Protein AF-D5BIZ2-F1 (afdb_monomer)

pLDDT: mean 86.58, std 15.24, range [35.59, 98.12]

Organism: Zunongwangia profunda (strain DSM 18752 / CCTCC AB 206139 / SM-A87) (NCBI:txid655815)

Structure (mmCIF, N/CA/C/O backbone):
data_AF-D5BIZ2-F1
#
_entry.id   AF-D5BIZ2-F1
#
loop_
_atom_site.group_PDB
_atom_site.id
_atom_site.type_symbol
_atom_site.label_atom_id
_atom_site.label_alt_id
_atom_site.label_comp_i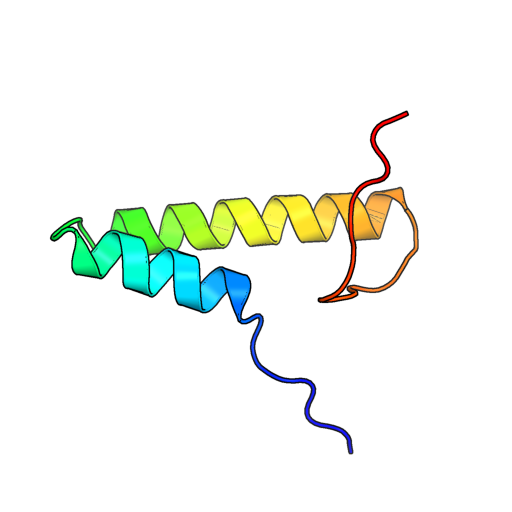d
_atom_site.label_asym_id
_atom_site.label_entity_id
_atom_site.label_seq_id
_atom_site.pdbx_PDB_ins_code
_atom_site.Cartn_x
_atom_site.Cartn_y
_atom_site.Cartn_z
_atom_site.occupancy
_atom_site.B_iso_or_equiv
_atom_site.auth_seq_id
_atom_site.auth_comp_id
_atom_site.auth_asym_id
_atom_site.auth_atom_id
_atom_site.pdbx_PDB_model_num
ATOM 1 N N . MET A 1 1 ? -6.689 -4.361 -24.318 1.00 35.59 1 MET A N 1
ATOM 2 C CA . MET A 1 1 ? -6.506 -3.552 -23.092 1.00 35.59 1 MET A CA 1
ATOM 3 C C . MET A 1 1 ? -6.532 -4.491 -21.897 1.00 35.59 1 MET A C 1
ATOM 5 O O . MET A 1 1 ? -7.607 -4.893 -21.474 1.00 35.59 1 MET A O 1
ATOM 9 N N . HIS A 1 2 ? -5.368 -4.915 -21.405 1.00 42.22 2 HIS A N 1
ATOM 10 C CA . HIS A 1 2 ? -5.296 -5.686 -20.166 1.00 42.22 2 HIS A CA 1
ATOM 11 C C . HIS A 1 2 ? -5.454 -4.713 -18.995 1.00 42.22 2 HIS A C 1
ATOM 13 O O . HIS A 1 2 ? -4.527 -3.977 -18.673 1.00 42.22 2 HIS A O 1
ATOM 19 N N . PHE A 1 3 ? -6.645 -4.672 -18.394 1.00 45.78 3 PHE A N 1
ATOM 20 C CA . PHE A 1 3 ? -6.826 -4.103 -17.061 1.00 45.78 3 PHE A CA 1
ATOM 21 C C . PHE A 1 3 ? -5.984 -4.953 -16.107 1.00 45.78 3 PHE A C 1
ATOM 23 O O . PHE A 1 3 ? -6.385 -6.061 -15.755 1.00 45.78 3 PHE A O 1
ATOM 30 N N . GLN A 1 4 ? -4.783 -4.490 -15.752 1.00 54.62 4 GLN A N 1
ATOM 31 C CA . GLN A 1 4 ? -4.037 -5.157 -14.696 1.00 54.62 4 GLN A CA 1
ATOM 32 C C . GLN A 1 4 ? -4.748 -4.922 -13.358 1.00 54.62 4 GLN A C 1
ATOM 34 O O . GLN A 1 4 ? -5.209 -3.808 -13.084 1.00 54.62 4 GLN A O 1
ATOM 39 N N . PRO A 1 5 ? -4.916 -5.990 -12.567 1.00 55.91 5 PRO A N 1
ATOM 40 C CA . PRO A 1 5 ? -5.777 -5.993 -11.406 1.00 55.91 5 PRO A CA 1
ATOM 41 C C . PRO A 1 5 ? -5.196 -5.090 -10.320 1.00 55.91 5 PRO A C 1
ATOM 43 O O . PRO A 1 5 ? -3.989 -4.954 -10.149 1.00 55.91 5 PRO A O 1
ATOM 46 N N . VAL A 1 6 ? -6.107 -4.455 -9.593 1.00 61.06 6 VAL A 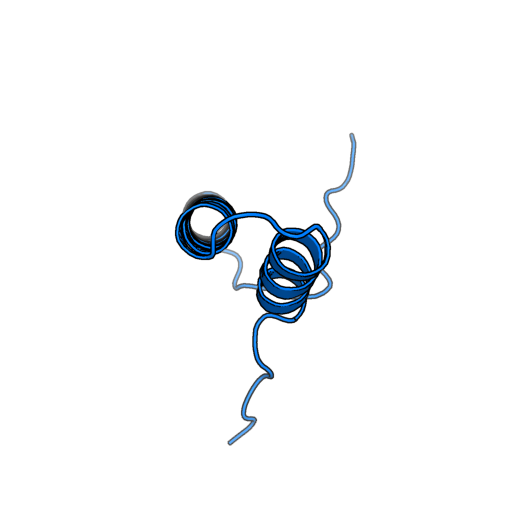N 1
ATOM 47 C CA . VAL A 1 6 ? -5.913 -3.809 -8.291 1.00 61.06 6 VAL A CA 1
ATOM 48 C C . VAL A 1 6 ? -4.731 -4.417 -7.519 1.00 61.06 6 VAL A C 1
ATOM 50 O O . VAL A 1 6 ? -4.727 -5.626 -7.327 1.00 61.06 6 VAL A O 1
ATOM 53 N N . ASN A 1 7 ? -3.788 -3.597 -7.020 1.00 77.88 7 ASN A N 1
ATOM 54 C CA . ASN A 1 7 ? -2.684 -4.033 -6.143 1.00 77.88 7 ASN A CA 1
ATOM 55 C C . ASN A 1 7 ? -3.258 -4.796 -4.937 1.00 77.88 7 ASN A C 1
ATOM 57 O O . ASN A 1 7 ? -3.678 -4.195 -3.936 1.00 77.88 7 ASN A O 1
ATOM 61 N N . LYS A 1 8 ? -3.317 -6.126 -5.060 1.00 85.56 8 LYS A N 1
ATOM 62 C CA . LYS A 1 8 ? -4.031 -7.010 -4.137 1.00 85.56 8 LYS A CA 1
ATOM 63 C C . LYS A 1 8 ? -3.456 -6.878 -2.739 1.00 85.56 8 LYS A C 1
ATOM 65 O O . LYS A 1 8 ? -4.192 -6.757 -1.765 1.00 85.56 8 LYS A O 1
ATOM 70 N N . ALA A 1 9 ? -2.137 -6.746 -2.658 1.00 88.50 9 ALA A N 1
ATOM 71 C CA . ALA A 1 9 ? -1.431 -6.592 -1.403 1.00 88.50 9 ALA A CA 1
ATOM 72 C C . ALA A 1 9 ? -1.762 -5.273 -0.672 1.00 88.50 9 ALA A C 1
ATOM 74 O O . ALA A 1 9 ? -1.712 -5.231 0.557 1.00 88.50 9 ALA A O 1
ATOM 75 N N . CYS A 1 10 ? -2.098 -4.187 -1.378 1.00 91.94 10 CYS A N 1
ATOM 76 C CA . CYS A 1 10 ? -2.605 -2.960 -0.751 1.00 91.94 10 C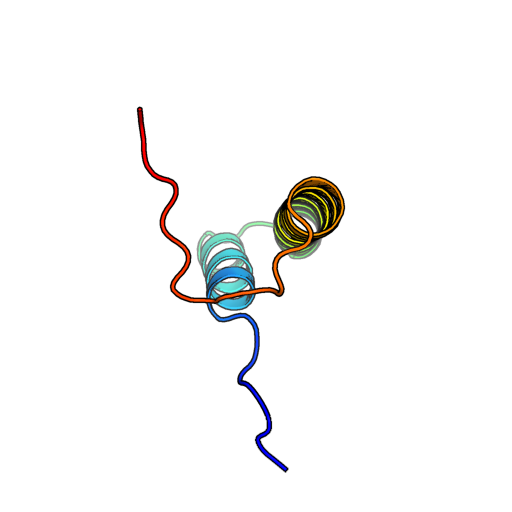YS A CA 1
ATOM 77 C C . CYS A 1 10 ? -4.026 -3.146 -0.205 1.00 91.94 10 CYS A C 1
ATOM 79 O O . CYS A 1 10 ? -4.312 -2.711 0.913 1.00 91.94 10 CYS A O 1
ATOM 81 N N . ARG A 1 11 ? -4.897 -3.832 -0.955 1.00 91.94 11 ARG A N 1
ATOM 82 C CA . ARG A 1 11 ? -6.260 -4.158 -0.510 1.00 91.94 11 ARG A CA 1
ATOM 83 C C . ARG A 1 11 ? -6.250 -5.047 0.735 1.00 91.94 11 ARG A C 1
ATOM 85 O O . ARG A 1 11 ? -6.895 -4.714 1.724 1.00 91.94 11 ARG A O 1
ATOM 92 N N . GLU A 1 12 ? -5.450 -6.107 0.725 1.00 94.19 12 GLU A N 1
ATOM 93 C CA . GLU A 1 12 ? -5.299 -7.034 1.852 1.00 94.19 12 GLU A CA 1
ATOM 94 C C . GLU A 1 12 ? -4.796 -6.328 3.120 1.00 94.19 12 GLU A C 1
ATOM 96 O O . GLU A 1 12 ? -5.260 -6.615 4.223 1.00 94.19 12 GLU A O 1
ATOM 101 N N . ILE A 1 13 ? -3.877 -5.361 2.993 1.00 94.75 13 ILE A N 1
ATOM 102 C CA . ILE A 1 13 ? -3.414 -4.559 4.138 1.00 94.75 13 ILE A CA 1
ATOM 103 C C . ILE A 1 13 ? -4.559 -3.749 4.739 1.00 94.75 13 ILE A C 1
ATOM 105 O O . ILE A 1 13 ? -4.706 -3.731 5.964 1.00 94.75 13 ILE A O 1
ATOM 109 N N . TYR A 1 14 ? -5.360 -3.092 3.898 1.00 96.75 14 TYR A N 1
ATOM 110 C CA . TYR A 1 14 ? -6.503 -2.311 4.356 1.00 96.75 14 TYR A CA 1
ATOM 111 C C . TYR A 1 14 ? -7.522 -3.197 5.078 1.00 96.75 14 TYR A C 1
ATOM 113 O O . TYR A 1 14 ? -7.856 -2.934 6.236 1.00 96.75 14 TYR A O 1
ATOM 121 N N . GLU A 1 15 ? -7.956 -4.277 4.424 1.00 97.00 15 GLU A N 1
ATOM 122 C CA . GLU A 1 15 ? -8.946 -5.221 4.952 1.00 97.00 15 GLU A CA 1
ATOM 123 C C . GLU A 1 15 ? -8.467 -5.853 6.264 1.00 97.00 15 GLU A C 1
ATOM 125 O O . GLU A 1 15 ? -9.224 -5.909 7.230 1.00 97.00 15 GLU A O 1
ATOM 130 N N . ARG A 1 16 ? -7.183 -6.219 6.372 1.00 97.75 16 ARG A N 1
ATOM 131 C CA . ARG A 1 16 ? -6.603 -6.767 7.607 1.00 97.75 16 ARG A CA 1
ATOM 132 C C . ARG A 1 16 ? -6.599 -5.768 8.762 1.00 97.75 16 ARG A C 1
ATOM 134 O O . ARG A 1 16 ? -6.814 -6.160 9.906 1.00 97.75 16 ARG A O 1
ATOM 141 N N . ILE A 1 17 ? -6.284 -4.497 8.510 1.00 97.81 17 ILE A N 1
ATOM 142 C CA . ILE A 1 17 ? -6.233 -3.474 9.568 1.00 97.81 17 ILE A CA 1
ATOM 143 C C . ILE A 1 17 ? -7.648 -3.140 10.044 1.00 97.81 17 ILE A C 1
ATOM 145 O O . ILE A 1 17 ? -7.893 -3.107 11.251 1.00 97.81 17 ILE A O 1
ATOM 149 N N . VAL A 1 18 ? -8.584 -2.951 9.113 1.00 97.94 18 VAL A N 1
ATOM 150 C CA . VAL A 1 18 ? -9.992 -2.679 9.433 1.00 97.94 18 VAL A CA 1
ATOM 151 C C . VAL A 1 18 ? -10.652 -3.886 10.104 1.00 97.94 18 VAL A C 1
ATOM 153 O O . VAL A 1 18 ? -11.335 -3.710 11.108 1.00 97.94 18 VAL A O 1
ATOM 156 N N . GLY A 1 19 ? -10.380 -5.109 9.643 1.00 98.12 19 GLY A N 1
ATOM 157 C CA . GLY A 1 19 ? -10.879 -6.349 10.251 1.00 98.12 19 GLY A CA 1
ATOM 158 C C . GLY A 1 19 ? -10.405 -6.570 11.692 1.00 98.12 19 GLY A C 1
ATOM 159 O O . GLY A 1 19 ? -11.059 -7.267 12.457 1.00 98.12 19 GLY A O 1
ATOM 160 N N . LYS A 1 20 ? -9.312 -5.914 12.107 1.00 97.56 20 LYS A N 1
ATOM 161 C CA . LYS A 1 20 ? -8.847 -5.864 13.506 1.00 97.56 20 LYS A CA 1
ATOM 162 C C . LYS A 1 20 ? -9.504 -4.748 14.336 1.00 97.56 20 LYS A C 1
ATOM 164 O O . LYS A 1 20 ? -9.009 -4.425 15.415 1.00 97.56 20 LYS A O 1
ATOM 169 N N . GLY A 1 21 ? -10.551 -4.102 13.824 1.00 97.69 21 GLY A N 1
ATOM 170 C CA . GLY A 1 21 ? -11.259 -3.006 14.493 1.00 97.69 21 GLY A CA 1
ATOM 171 C C . GLY A 1 21 ? -10.461 -1.701 14.588 1.00 97.69 21 GLY A C 1
ATOM 172 O O . GLY A 1 21 ? -10.775 -0.843 15.410 1.00 97.69 21 GLY A O 1
ATOM 173 N N . LYS A 1 22 ? -9.395 -1.531 13.794 1.00 97.94 22 LYS A N 1
ATOM 174 C CA . LYS A 1 22 ? -8.600 -0.293 13.790 1.00 97.94 22 LYS A CA 1
ATOM 175 C C . LYS A 1 22 ? -9.244 0.778 12.908 1.00 97.94 22 LYS A C 1
ATOM 177 O O . LYS A 1 22 ? -10.054 0.492 12.028 1.00 97.94 22 LYS A O 1
ATOM 182 N N . SER A 1 23 ? -8.851 2.034 13.123 1.00 97.88 23 SER A N 1
ATOM 183 C CA . SER A 1 23 ? -9.402 3.158 12.367 1.00 97.88 23 SER A CA 1
ATOM 184 C C . SER A 1 23 ? -9.050 3.077 10.877 1.00 97.88 23 SER A C 1
ATOM 186 O O . SER A 1 23 ? -7.931 2.730 10.489 1.00 97.88 23 SER A O 1
ATOM 188 N N . LYS A 1 24 ? -9.999 3.476 10.022 1.00 97.44 24 LYS A N 1
ATOM 189 C CA . LYS A 1 24 ? -9.796 3.538 8.565 1.00 97.44 24 LYS A CA 1
ATOM 190 C C . LYS A 1 24 ? -8.638 4.466 8.183 1.00 97.44 24 LYS 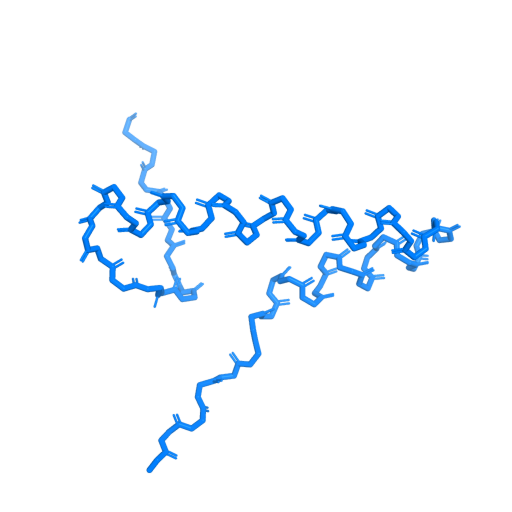A C 1
ATOM 192 O O . LYS A 1 24 ? -7.916 4.175 7.237 1.00 97.44 24 LYS A O 1
ATOM 197 N N . LYS A 1 25 ? -8.410 5.541 8.951 1.00 97.88 25 LYS A N 1
ATOM 198 C CA . LYS A 1 25 ? -7.265 6.446 8.762 1.00 97.88 25 LYS A CA 1
ATOM 199 C C . LYS A 1 25 ? -5.933 5.706 8.912 1.00 97.88 25 LYS A C 1
ATOM 201 O O . LYS A 1 25 ? -5.057 5.876 8.0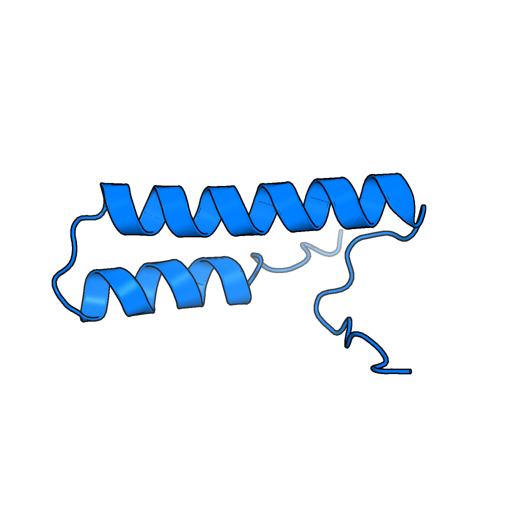72 1.00 97.88 25 LYS A O 1
ATOM 206 N N . LEU A 1 26 ? -5.792 4.856 9.934 1.00 97.88 26 LEU A N 1
ATOM 207 C CA . LEU A 1 26 ? -4.585 4.046 10.121 1.00 97.88 26 LEU A CA 1
ATOM 208 C C . LEU A 1 26 ? -4.383 3.065 8.959 1.00 97.88 26 LEU A C 1
ATOM 210 O O . LEU A 1 26 ? -3.266 2.916 8.468 1.00 97.88 26 LEU A O 1
ATOM 214 N N . ALA A 1 27 ? -5.466 2.435 8.496 1.00 97.94 27 ALA A N 1
ATOM 215 C CA . ALA A 1 27 ? -5.423 1.535 7.349 1.00 97.94 27 ALA A CA 1
ATOM 216 C C . ALA A 1 27 ? -4.948 2.254 6.074 1.00 97.94 27 ALA A C 1
ATOM 218 O O . ALA A 1 27 ? -4.064 1.753 5.383 1.00 97.94 27 ALA A O 1
ATOM 219 N N . LEU A 1 28 ? -5.469 3.455 5.800 1.00 97.75 28 LEU A N 1
ATOM 220 C CA . LEU A 1 28 ? -5.051 4.267 4.656 1.00 97.75 28 LEU A CA 1
ATOM 221 C C . LEU A 1 28 ? -3.585 4.701 4.759 1.00 97.75 28 LEU A C 1
ATOM 223 O O . LEU A 1 28 ? -2.855 4.548 3.788 1.00 97.75 28 LEU A O 1
ATOM 227 N N . ILE A 1 29 ? -3.121 5.154 5.929 1.00 98.00 29 ILE A N 1
ATOM 228 C CA . ILE A 1 29 ? -1.705 5.511 6.136 1.00 98.00 29 ILE A CA 1
ATOM 229 C C . ILE A 1 29 ? -0.791 4.311 5.841 1.00 98.00 29 ILE A C 1
ATOM 231 O O . ILE A 1 29 ? 0.238 4.463 5.183 1.00 98.00 29 ILE A O 1
ATOM 235 N N . ALA A 1 30 ? -1.169 3.107 6.281 1.00 97.38 30 ALA A N 1
ATOM 236 C CA . ALA A 1 30 ? -0.400 1.894 6.009 1.00 97.38 30 ALA A CA 1
ATOM 237 C C . ALA A 1 30 ? -0.331 1.560 4.508 1.00 97.38 30 ALA A C 1
ATOM 239 O O . ALA A 1 30 ? 0.736 1.190 4.013 1.00 97.38 30 ALA A O 1
ATOM 240 N N . VAL A 1 31 ? -1.441 1.726 3.781 1.00 96.44 31 VAL A N 1
ATOM 241 C CA . VAL A 1 31 ? -1.486 1.557 2.320 1.00 96.44 31 VAL A CA 1
ATOM 242 C C . VAL A 1 31 ? -0.616 2.603 1.621 1.00 96.44 31 VAL A C 1
ATO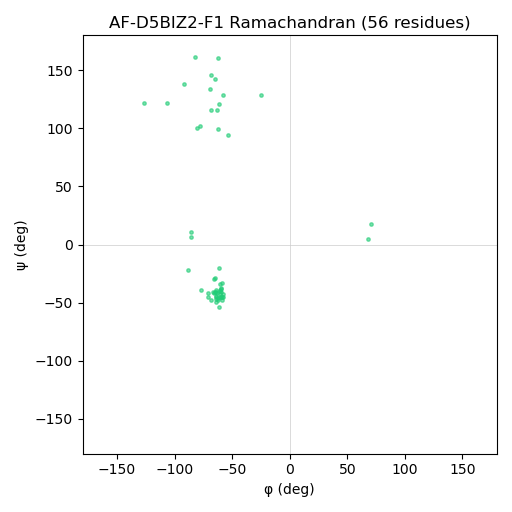M 244 O O . VAL A 1 31 ? 0.219 2.237 0.795 1.00 96.44 31 VAL A O 1
ATOM 247 N N . THR A 1 32 ? -0.726 3.881 1.993 1.00 97.00 32 THR A N 1
ATOM 248 C CA . THR A 1 32 ? 0.096 4.962 1.427 1.00 97.00 32 THR A CA 1
ATOM 249 C C . THR A 1 32 ? 1.585 4.693 1.623 1.00 97.00 32 THR A C 1
ATOM 251 O O . THR A 1 32 ? 2.358 4.782 0.673 1.00 97.00 32 THR A O 1
ATOM 254 N N . ASN A 1 33 ? 1.996 4.272 2.822 1.00 96.94 33 ASN A N 1
ATOM 255 C CA . ASN A 1 33 ? 3.392 3.930 3.099 1.00 96.94 33 ASN A CA 1
ATOM 256 C C . ASN A 1 33 ? 3.906 2.774 2.229 1.00 96.94 33 ASN A C 1
ATOM 258 O O . ASN A 1 33 ? 5.080 2.764 1.856 1.00 96.94 33 ASN A O 1
ATOM 262 N N . LYS A 1 34 ? 3.053 1.800 1.887 1.00 93.12 34 LYS A N 1
ATOM 263 C CA . LYS A 1 34 ? 3.419 0.726 0.955 1.00 93.12 34 LYS A CA 1
ATOM 264 C C . LYS A 1 34 ? 3.602 1.253 -0.467 1.00 93.12 34 LYS A C 1
ATOM 266 O O . LYS A 1 34 ? 4.625 0.954 -1.078 1.00 93.12 34 LYS A O 1
ATOM 271 N N . LEU A 1 35 ? 2.658 2.053 -0.959 1.00 93.12 35 LEU A N 1
ATOM 272 C CA . LEU A 1 35 ? 2.717 2.639 -2.301 1.00 93.12 35 LEU A CA 1
ATOM 273 C C . LEU A 1 35 ? 3.946 3.536 -2.478 1.00 93.12 35 LEU A C 1
ATOM 275 O O . LEU A 1 35 ? 4.636 3.428 -3.486 1.00 93.12 35 LEU A O 1
ATOM 279 N N . LEU A 1 36 ? 4.274 4.358 -1.476 1.00 95.12 36 LEU A N 1
ATOM 280 C CA . LEU A 1 36 ? 5.472 5.201 -1.504 1.00 95.12 36 LEU A CA 1
ATOM 281 C C . LEU A 1 36 ? 6.743 4.359 -1.647 1.00 95.12 36 LEU A C 1
ATOM 283 O O . LEU A 1 36 ? 7.561 4.627 -2.522 1.00 95.12 36 LEU A O 1
ATOM 2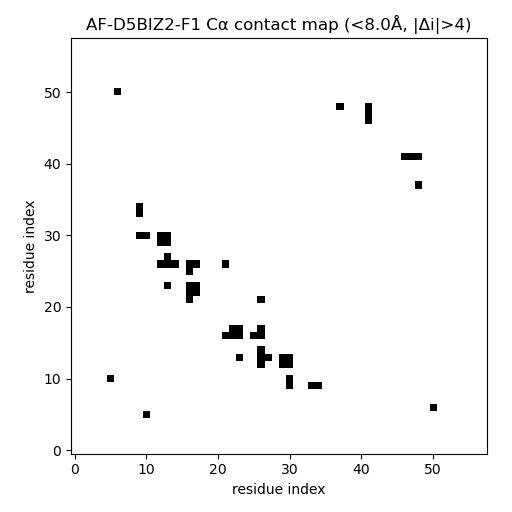87 N N . LYS A 1 37 ? 6.894 3.295 -0.850 1.00 92.25 37 LYS A N 1
ATOM 288 C CA . LYS A 1 37 ? 8.047 2.385 -0.962 1.00 92.25 37 LYS A CA 1
ATOM 289 C C . LYS A 1 37 ? 8.133 1.724 -2.338 1.00 92.25 37 LYS A C 1
ATOM 291 O O . LYS A 1 37 ? 9.231 1.597 -2.870 1.00 92.25 37 LYS A O 1
ATOM 296 N N . GLN A 1 38 ? 6.997 1.330 -2.914 1.00 91.44 38 GLN A N 1
ATOM 297 C CA . GLN A 1 38 ? 6.946 0.771 -4.267 1.00 91.44 38 GLN A CA 1
ATOM 298 C C . GLN A 1 38 ? 7.377 1.804 -5.315 1.00 91.44 38 GLN A C 1
ATOM 300 O O . GLN A 1 38 ? 8.218 1.493 -6.152 1.00 91.44 38 GLN A O 1
ATOM 305 N N . ALA A 1 39 ? 6.883 3.040 -5.225 1.00 91.75 39 ALA A N 1
ATOM 306 C CA . ALA A 1 39 ? 7.273 4.125 -6.122 1.00 91.75 39 ALA A CA 1
ATOM 307 C C . ALA A 1 39 ? 8.784 4.402 -6.062 1.00 91.75 39 ALA A C 1
ATOM 309 O O . ALA A 1 39 ? 9.436 4.480 -7.101 1.00 91.75 39 ALA A O 1
ATOM 310 N N . PHE A 1 40 ? 9.366 4.465 -4.859 1.00 94.44 40 PHE A N 1
ATOM 311 C CA . PHE A 1 40 ? 10.814 4.624 -4.695 1.00 94.44 40 PHE A CA 1
ATOM 312 C C . PHE A 1 40 ? 11.611 3.433 -5.241 1.00 94.44 40 PHE A C 1
ATOM 314 O O . PHE A 1 40 ? 12.664 3.632 -5.843 1.00 94.44 40 PHE A O 1
ATOM 321 N N . ALA A 1 41 ? 11.130 2.200 -5.064 1.00 91.12 41 ALA A N 1
ATOM 322 C CA . ALA A 1 41 ? 11.793 1.011 -5.600 1.00 91.12 41 ALA A CA 1
ATOM 323 C C . ALA A 1 41 ? 11.795 0.992 -7.138 1.00 91.12 41 ALA A C 1
ATOM 325 O O . ALA A 1 41 ? 12.822 0.682 -7.742 1.00 91.12 41 ALA A O 1
ATOM 326 N N . ILE A 1 42 ? 10.681 1.377 -7.767 1.00 90.00 42 ILE A N 1
ATOM 327 C CA . ILE A 1 42 ? 10.562 1.513 -9.227 1.00 90.00 42 ILE A CA 1
ATOM 328 C C . ILE A 1 42 ? 11.503 2.608 -9.727 1.00 90.00 42 ILE A C 1
ATOM 330 O O . ILE A 1 42 ? 12.316 2.363 -10.612 1.00 90.00 42 ILE A O 1
ATOM 334 N N . ALA A 1 43 ? 11.467 3.787 -9.100 1.00 93.44 43 ALA A N 1
ATOM 335 C CA . ALA A 1 43 ? 12.335 4.902 -9.466 1.00 93.44 43 ALA A CA 1
ATOM 336 C C . ALA A 1 43 ? 13.828 4.553 -9.342 1.00 93.44 43 ALA A C 1
ATOM 338 O O . ALA A 1 43 ? 14.628 4.965 -10.175 1.00 93.44 43 ALA A O 1
ATOM 339 N N . LYS A 1 44 ? 14.208 3.769 -8.325 1.00 92.06 44 LYS A N 1
ATOM 340 C CA . LYS A 1 44 ? 15.600 3.360 -8.101 1.00 92.06 44 LYS A CA 1
ATOM 341 C C . LYS A 1 44 ? 16.064 2.244 -9.040 1.00 92.06 44 LYS A C 1
ATOM 343 O O . LYS A 1 44 ? 17.222 2.238 -9.439 1.00 92.06 44 LYS A O 1
ATOM 348 N N . SER A 1 45 ? 15.203 1.270 -9.328 1.00 91.31 45 SER A N 1
ATOM 349 C CA . SER A 1 45 ? 15.566 0.092 -10.130 1.00 91.31 45 SER A CA 1
ATOM 350 C C . SER A 1 45 ? 15.383 0.294 -11.633 1.00 91.31 45 SER A C 1
ATOM 352 O O . SER A 1 45 ? 15.964 -0.456 -12.411 1.00 91.31 45 SER A O 1
ATOM 354 N N . GLY A 1 46 ? 14.547 1.253 -12.042 1.00 90.50 46 GLY A N 1
ATOM 355 C CA . GLY A 1 46 ? 14.105 1.407 -13.429 1.00 90.50 46 GLY A CA 1
ATOM 356 C C . GLY A 1 46 ? 13.203 0.269 -13.917 1.00 90.50 46 GLY A C 1
ATOM 357 O O . GLY A 1 46 ? 12.841 0.244 -15.091 1.00 90.50 46 GLY A O 1
ATOM 358 N N . MET A 1 47 ? 12.833 -0.673 -13.043 1.00 88.06 47 MET A N 1
ATOM 359 C CA . MET A 1 47 ? 11.973 -1.799 -13.388 1.00 88.06 47 MET A CA 1
ATOM 360 C C . MET A 1 47 ? 10.503 -1.448 -13.132 1.00 88.06 47 MET A C 1
ATOM 362 O O . MET A 1 47 ? 10.192 -0.839 -12.102 1.00 88.06 47 MET A O 1
ATOM 366 N N . PRO A 1 48 ? 9.587 -1.826 -14.040 1.00 86.75 48 PRO A N 1
ATOM 367 C CA . PRO A 1 48 ? 8.160 -1.621 -13.835 1.00 86.75 48 PRO A CA 1
ATOM 368 C C . PRO A 1 48 ? 7.657 -2.403 -12.617 1.00 86.75 48 PRO A C 1
ATOM 370 O O . PRO A 1 48 ? 8.284 -3.359 -12.159 1.00 86.75 48 PRO A O 1
ATOM 373 N N . TYR A 1 49 ? 6.502 -1.988 -12.095 1.00 85.25 49 TYR A N 1
ATOM 374 C CA . TYR A 1 49 ? 5.830 -2.733 -11.036 1.00 85.25 49 TYR A CA 1
ATOM 375 C C . TYR A 1 49 ? 5.532 -4.167 -11.492 1.00 85.25 49 TYR A C 1
ATOM 377 O O . TYR A 1 49 ? 4.915 -4.371 -12.536 1.00 85.25 49 TYR A O 1
ATOM 385 N N . ASP A 1 50 ? 5.927 -5.132 -10.667 1.00 85.25 50 ASP A N 1
ATOM 386 C CA . ASP A 1 50 ? 5.596 -6.544 -10.812 1.00 85.25 50 ASP A CA 1
ATOM 387 C C . ASP A 1 50 ? 4.970 -7.030 -9.498 1.00 85.25 50 ASP A C 1
ATOM 389 O O . ASP A 1 50 ? 5.561 -6.915 -8.420 1.00 85.25 50 ASP A O 1
ATOM 393 N N . GLU A 1 51 ? 3.740 -7.537 -9.578 1.00 82.44 51 GLU A N 1
ATOM 394 C CA . GLU A 1 51 ? 3.016 -8.078 -8.426 1.00 82.44 51 GLU A CA 1
ATOM 395 C C . GLU A 1 51 ? 3.696 -9.337 -7.860 1.00 82.44 51 GLU A C 1
ATOM 397 O O . GLU A 1 51 ? 3.637 -9.571 -6.652 1.00 82.44 51 GLU A O 1
ATOM 402 N N . GLY A 1 52 ? 4.392 -10.102 -8.706 1.00 82.50 52 GLY A N 1
ATOM 403 C CA . GLY A 1 52 ? 5.159 -11.292 -8.342 1.00 82.50 52 GLY A CA 1
ATOM 404 C C . GLY A 1 52 ? 6.589 -11.006 -7.884 1.00 82.50 52 GLY A C 1
ATOM 405 O O . GLY A 1 52 ? 7.349 -11.948 -7.662 1.00 82.50 52 GLY A O 1
ATOM 406 N N . PHE A 1 53 ? 6.981 -9.736 -7.730 1.00 83.06 53 PHE A N 1
ATOM 407 C CA . PHE A 1 53 ? 8.344 -9.381 -7.348 1.00 83.06 53 PHE A CA 1
ATOM 408 C C . PHE A 1 53 ? 8.702 -9.907 -5.947 1.00 83.06 53 PHE A C 1
ATOM 410 O O . PHE A 1 53 ? 8.168 -9.453 -4.931 1.00 83.06 53 PHE A O 1
ATOM 417 N N . ILE A 1 54 ? 9.672 -10.823 -5.884 1.00 78.81 54 ILE A N 1
ATOM 418 C CA . ILE A 1 54 ? 10.262 -11.331 -4.640 1.00 78.81 54 ILE A CA 1
ATOM 419 C C . ILE A 1 54 ? 11.664 -10.739 -4.505 1.00 78.81 54 ILE A C 1
ATOM 421 O O . ILE A 1 54 ? 12.524 -10.942 -5.362 1.00 78.81 54 ILE A O 1
ATOM 425 N N . SER A 1 55 ? 11.908 -10.018 -3.408 1.00 76.12 55 SER A N 1
ATOM 426 C CA . SER A 1 55 ? 13.250 -9.528 -3.092 1.00 76.12 55 SER A CA 1
ATOM 427 C C . SER A 1 55 ? 14.189 -10.717 -2.920 1.00 76.12 55 SER A C 1
ATOM 429 O O . SER A 1 55 ? 13.977 -11.546 -2.036 1.00 76.12 55 SER A O 1
ATOM 431 N N . LYS A 1 56 ? 15.248 -10.787 -3.729 1.00 76.81 56 LYS A N 1
ATOM 432 C CA . LYS A 1 56 ? 16.346 -11.720 -3.473 1.00 76.81 56 LYS A CA 1
ATOM 433 C C . LYS A 1 56 ? 17.066 -11.241 -2.215 1.00 76.81 56 LYS A C 1
ATOM 435 O O . LYS A 1 56 ? 17.571 -10.122 -2.193 1.00 76.81 56 LYS A O 1
ATOM 440 N N . LEU A 1 57 ? 17.037 -12.046 -1.157 1.00 68.06 57 LEU A N 1
ATOM 441 C CA . LEU A 1 57 ? 17.875 -11.823 0.014 1.00 68.06 57 LEU A CA 1
ATOM 442 C C . LEU A 1 57 ? 19.259 -12.383 -0.335 1.00 68.06 57 LEU A C 1
ATOM 444 O O . LEU A 1 57 ? 19.425 -13.599 -0.391 1.00 68.06 57 LEU A O 1
ATOM 448 N N . SER A 1 58 ? 20.184 -11.499 -0.699 1.00 57.66 58 SER A N 1
ATOM 449 C CA . SER A 1 58 ? 21.613 -11.802 -0.849 1.00 57.66 58 SER A CA 1
ATOM 450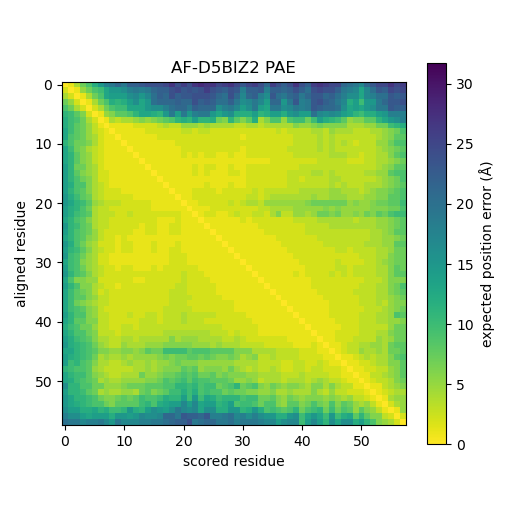 C C . SER A 1 58 ? 22.328 -11.656 0.481 1.00 57.66 58 SER A C 1
ATOM 452 O O . SER A 1 58 ? 22.033 -10.633 1.145 1.00 57.66 58 SER A O 1
#

Sequence (58 aa):
MHFQPVNKACREIYERIVGKGKSKKLALIAVTNKLLKQAFAIAKSGMPYDEGFISKLS

Foldseek 3Di:
DDPDDDLVVLVCQQCVCVVVVHDSVVSVVVSVVVVVVQVVVCVVPVDDDDSPDDDPDD

Mean predicted aligned error: 5.75 Å

Nearest PDB structures (foldseek):
  6xp0-assembly1_A-2  TM=6.596E-01  e=9.347E+00  Homo sapiens

Solvent-accessible surface area (backbone atoms only — not comparable to full-atom values): 3672 Å² total; per-residue (Å²): 136,84,80,75,74,74,66,56,71,48,52,53,51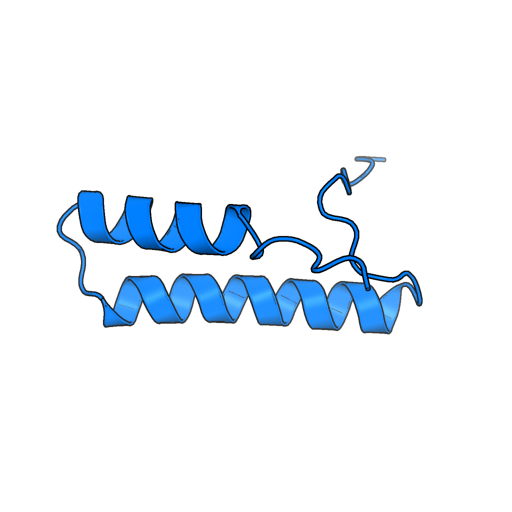,31,54,55,36,41,74,68,73,44,59,67,66,59,22,51,53,56,37,50,56,50,51,52,53,50,52,52,50,31,71,72,67,74,47,78,94,56,96,84,69,72,84,82,87,127

Secondary structure (DSSP, 8-state):
-------HHHHHHHHHHHHTT--HHHHHHHHHHHHHHHHHHHHHH-PPP-TT------

Radius of gyration: 13.45 Å; Cα contacts (8 Å, |Δi|>4): 28; chains: 1; bounding box: 33×18×38 Å